Protein AF-A0A8S9ZM29-F1 (afdb_monomer)

InterPro domains:
  IPR039260 Chondroitin proteoglycan 3 [PTHR37973] (57-173)

pLDDT: mean 77.47, std 20.49, range [37.0, 97.75]

Organism: NCBI:txid189291

Structure (mmCIF, N/CA/C/O backbone):
data_AF-A0A8S9ZM29-F1
#
_entry.id   AF-A0A8S9ZM29-F1
#
loop_
_atom_site.group_PDB
_atom_site.id
_atom_site.type_symbol
_atom_site.label_atom_id
_atom_site.label_alt_id
_atom_site.label_comp_id
_atom_site.label_asym_id
_atom_site.label_entity_id
_atom_site.label_seq_id
_atom_site.pdbx_PDB_ins_code
_atom_site.Cartn_x
_atom_site.Cartn_y
_atom_site.Cartn_z
_atom_site.occupancy
_atom_site.B_iso_or_equiv
_atom_site.auth_seq_id
_atom_site.auth_comp_id
_atom_site.auth_asym_id
_atom_site.auth_atom_id
_atom_site.pdbx_PDB_model_num
ATOM 1 N N . MET A 1 1 ? 15.956 15.873 70.814 1.00 45.78 1 MET A N 1
ATOM 2 C CA . MET A 1 1 ? 14.993 15.837 69.691 1.00 45.78 1 MET A CA 1
ATOM 3 C C . MET A 1 1 ? 15.550 14.896 68.635 1.00 45.78 1 MET A C 1
ATOM 5 O O . MET A 1 1 ? 16.430 15.286 67.884 1.00 45.78 1 MET A O 1
ATOM 9 N N . PHE A 1 2 ? 15.135 13.630 68.665 1.00 44.19 2 PHE A N 1
ATOM 10 C CA . PHE A 1 2 ? 15.641 12.594 67.764 1.00 44.19 2 PHE A CA 1
ATOM 11 C C . PHE A 1 2 ? 14.673 12.444 66.590 1.00 44.19 2 PHE A C 1
ATOM 13 O O . PHE A 1 2 ? 13.594 11.877 66.749 1.00 44.19 2 PHE A O 1
ATOM 20 N N . TYR A 1 3 ? 15.041 12.966 65.419 1.00 50.25 3 TYR A N 1
ATOM 21 C CA . TYR A 1 3 ? 14.369 12.593 64.177 1.00 50.25 3 TYR A CA 1
ATOM 22 C C . TYR A 1 3 ? 14.741 11.144 63.863 1.00 50.25 3 TYR A C 1
ATOM 24 O O . TYR A 1 3 ? 15.906 10.813 63.656 1.00 50.25 3 TYR A O 1
ATOM 32 N N . SER A 1 4 ? 13.743 10.263 63.909 1.00 48.69 4 SER A N 1
ATOM 33 C CA . SER A 1 4 ? 13.917 8.833 63.678 1.00 48.69 4 SER A CA 1
ATOM 34 C C . SER A 1 4 ? 14.262 8.588 62.205 1.00 48.69 4 SER A C 1
ATOM 36 O O . SER A 1 4 ? 13.464 8.872 61.310 1.00 48.69 4 SER A O 1
ATOM 38 N N . SER A 1 5 ? 15.448 8.034 61.949 1.00 54.88 5 SER A N 1
ATOM 39 C CA . SER A 1 5 ? 16.045 7.805 60.621 1.00 54.88 5 SER A CA 1
ATOM 40 C C . SER A 1 5 ? 15.198 6.934 59.678 1.00 54.88 5 SER A C 1
ATOM 42 O O . SER A 1 5 ? 15.482 6.847 58.487 1.00 54.88 5 SER A O 1
ATOM 44 N N . LYS A 1 6 ? 14.138 6.297 60.193 1.00 56.34 6 LYS A N 1
ATOM 45 C CA . LYS A 1 6 ? 13.217 5.436 59.436 1.00 56.34 6 LYS A CA 1
ATOM 46 C C . LYS A 1 6 ? 12.154 6.198 58.630 1.00 56.34 6 LYS A C 1
ATOM 48 O O . LYS A 1 6 ? 11.527 5.596 57.767 1.00 56.34 6 LYS A O 1
ATOM 53 N N . LEU A 1 7 ? 11.967 7.499 58.872 1.00 54.59 7 LEU A N 1
ATOM 54 C CA . LEU A 1 7 ? 10.996 8.341 58.149 1.00 54.59 7 LEU A CA 1
AT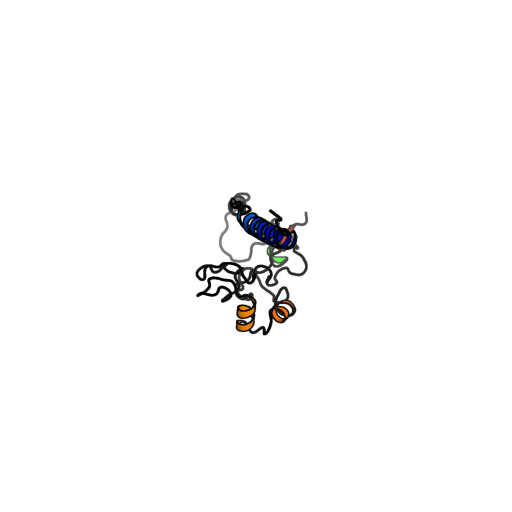OM 55 C C . LEU A 1 7 ? 11.608 9.152 56.997 1.00 54.59 7 LEU A C 1
ATOM 57 O O . LEU A 1 7 ? 10.880 9.631 56.135 1.00 54.59 7 LEU A O 1
ATOM 61 N N . ILE A 1 8 ? 12.936 9.268 56.938 1.00 59.97 8 ILE A N 1
ATOM 62 C CA . ILE A 1 8 ? 13.638 10.075 55.925 1.00 59.97 8 ILE A CA 1
ATOM 63 C C . ILE A 1 8 ? 13.697 9.341 54.576 1.00 59.97 8 ILE A C 1
ATOM 65 O O . ILE A 1 8 ? 13.521 9.948 53.524 1.00 59.97 8 ILE A O 1
ATOM 69 N N . ILE A 1 9 ? 13.882 8.019 54.609 1.00 62.69 9 ILE A N 1
ATOM 70 C CA . ILE A 1 9 ? 13.976 7.165 53.418 1.00 62.69 9 ILE A CA 1
ATOM 71 C C . ILE A 1 9 ? 12.679 7.179 52.581 1.00 62.69 9 ILE A C 1
ATOM 73 O O . ILE A 1 9 ? 12.774 7.426 51.379 1.00 62.69 9 ILE A O 1
ATOM 77 N N . PRO A 1 10 ? 11.466 6.987 53.148 1.00 64.69 10 PRO A N 1
ATOM 78 C CA . PRO A 1 10 ? 10.242 7.040 52.347 1.00 64.69 10 PRO A CA 1
ATOM 79 C C . PRO A 1 10 ? 9.947 8.447 51.809 1.00 64.69 10 PRO A C 1
ATOM 81 O O . PRO A 1 10 ? 9.428 8.561 50.703 1.00 64.69 10 PRO A O 1
ATOM 84 N N . LEU A 1 11 ? 10.324 9.508 5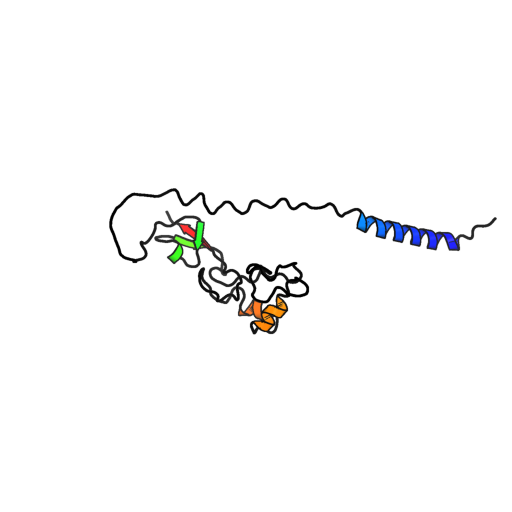2.536 1.00 65.06 11 LEU A N 1
ATOM 85 C CA . LEU A 1 11 ? 10.176 10.892 52.071 1.00 65.06 11 LEU A CA 1
ATOM 86 C C . LEU A 1 11 ? 11.084 11.195 50.873 1.00 65.06 11 LEU A C 1
ATOM 88 O O . LEU A 1 11 ? 10.626 11.815 49.919 1.00 65.06 11 LEU A O 1
ATOM 92 N N . PHE A 1 12 ? 12.327 10.704 50.879 1.00 69.19 12 PHE A N 1
ATOM 93 C CA . PHE A 1 12 ? 13.235 10.831 49.734 1.00 69.19 12 PHE A CA 1
ATOM 94 C C . PHE A 1 12 ? 12.752 10.054 48.506 1.00 69.19 12 PHE A C 1
ATOM 96 O O . PHE A 1 12 ? 12.884 10.535 47.386 1.00 69.19 12 PHE A O 1
ATOM 103 N N . ILE A 1 13 ? 12.167 8.868 48.696 1.00 72.25 13 ILE A N 1
ATOM 104 C CA . ILE A 1 13 ? 11.606 8.085 47.585 1.00 72.25 13 ILE A CA 1
ATOM 105 C C . ILE A 1 13 ? 10.375 8.794 47.003 1.00 72.25 13 ILE A C 1
ATOM 107 O O . ILE A 1 13 ? 10.240 8.884 45.783 1.00 72.25 13 ILE A O 1
ATOM 111 N N . PHE A 1 14 ? 9.507 9.354 47.854 1.00 70.31 14 PHE A N 1
ATOM 112 C CA . PHE A 1 14 ? 8.337 10.112 47.404 1.00 70.31 14 PHE A CA 1
ATOM 113 C C . PHE A 1 14 ? 8.729 11.373 46.629 1.00 70.31 14 PHE A C 1
ATOM 115 O O . PHE A 1 14 ? 8.148 11.647 45.579 1.00 70.31 14 PHE A O 1
ATOM 122 N N . THR A 1 15 ? 9.740 12.118 47.085 1.00 70.62 15 THR A N 1
ATOM 123 C CA . THR A 1 15 ? 10.224 13.295 46.351 1.00 70.62 15 THR A CA 1
ATOM 124 C C . THR A 1 15 ? 10.900 12.908 45.036 1.00 70.62 15 THR A C 1
ATOM 126 O O . THR A 1 15 ? 10.667 13.579 44.033 1.00 70.62 15 THR A O 1
ATOM 129 N N . LEU A 1 16 ? 11.640 11.793 44.978 1.00 68.44 16 LEU A N 1
ATOM 130 C CA . LEU A 1 16 ? 12.235 11.301 43.729 1.00 68.44 16 LEU A CA 1
ATOM 131 C C . LEU A 1 16 ? 11.167 10.909 42.690 1.00 68.44 16 LEU A C 1
ATOM 133 O O . LEU A 1 16 ? 11.303 11.240 41.514 1.00 68.44 16 LEU A O 1
ATOM 137 N N . LEU A 1 17 ? 10.076 10.260 43.117 1.00 65.88 17 LEU A N 1
ATOM 138 C CA . LEU A 1 17 ? 8.950 9.901 42.241 1.00 65.88 17 LEU A CA 1
ATOM 139 C C . LEU A 1 17 ? 8.190 11.137 41.723 1.00 65.88 17 LEU A C 1
ATOM 141 O O . LEU A 1 17 ? 7.767 11.170 40.563 1.00 65.88 17 LEU A O 1
ATOM 145 N N . ILE A 1 18 ? 8.052 12.182 42.544 1.00 67.56 18 ILE A N 1
ATOM 146 C CA . ILE A 1 18 ? 7.438 13.454 42.128 1.00 67.56 18 ILE A CA 1
ATOM 147 C C . ILE A 1 18 ? 8.342 14.203 41.131 1.00 67.56 18 ILE A C 1
ATOM 149 O O . ILE A 1 18 ? 7.851 14.780 40.163 1.00 67.56 18 ILE A O 1
ATOM 153 N N . ILE A 1 19 ? 9.666 14.169 41.307 1.00 63.88 19 ILE A N 1
ATOM 154 C CA . ILE A 1 19 ? 10.605 14.789 40.357 1.00 63.88 19 ILE A CA 1
ATOM 155 C C . ILE A 1 19 ? 10.594 14.041 39.011 1.00 63.88 19 ILE A C 1
ATOM 157 O O . ILE A 1 19 ? 10.556 14.683 37.962 1.00 63.88 19 ILE A O 1
ATOM 161 N N . LEU A 1 20 ? 10.542 12.702 39.018 1.00 59.81 20 LEU A N 1
ATOM 162 C CA . LEU A 1 20 ? 10.456 11.895 37.791 1.00 59.81 20 LEU A CA 1
ATOM 163 C C . LEU A 1 20 ? 9.146 12.115 37.018 1.00 59.81 20 LEU A C 1
ATOM 165 O O . LEU A 1 20 ? 9.165 12.162 35.790 1.00 59.81 20 LEU A O 1
ATOM 169 N N . SER A 1 21 ? 8.018 12.295 37.710 1.00 59.97 21 SER A N 1
ATOM 170 C CA . SER A 1 21 ? 6.734 12.595 37.053 1.00 59.97 21 SER A CA 1
ATOM 171 C C . SER A 1 21 ? 6.677 14.011 36.467 1.00 59.97 21 SER A C 1
ATOM 173 O O . SER A 1 21 ? 6.090 14.199 35.405 1.00 59.97 21 SER A O 1
ATOM 175 N N . ASN A 1 22 ? 7.344 14.995 37.083 1.00 56.12 22 ASN A N 1
ATOM 176 C CA . ASN A 1 22 ? 7.445 16.347 36.521 1.00 56.12 22 ASN A CA 1
ATOM 177 C C . ASN A 1 22 ? 8.417 16.440 35.329 1.00 56.12 22 ASN A C 1
ATOM 179 O O . ASN A 1 22 ? 8.205 17.264 34.440 1.00 56.12 22 ASN A O 1
ATOM 183 N N . PHE A 1 23 ? 9.433 15.572 35.251 1.00 54.09 23 PHE A N 1
ATOM 184 C CA . PHE A 1 23 ? 10.350 15.526 34.102 1.00 54.09 23 PHE A CA 1
ATOM 185 C C . PHE A 1 23 ? 9.684 15.020 32.812 1.00 54.09 23 PHE A C 1
ATOM 187 O O . PHE A 1 23 ? 10.121 15.376 31.720 1.00 54.09 23 PHE A O 1
ATOM 194 N N . ALA A 1 24 ? 8.599 14.243 32.914 1.00 48.44 24 ALA A N 1
ATOM 195 C CA . ALA A 1 24 ? 7.849 13.777 31.746 1.00 48.44 24 ALA A CA 1
ATOM 196 C C . ALA A 1 24 ? 7.039 14.893 31.055 1.00 48.44 24 ALA A C 1
ATOM 198 O O . ALA A 1 24 ? 6.727 14.770 29.874 1.00 48.44 24 ALA A O 1
ATOM 199 N N . ASN A 1 25 ? 6.733 15.992 31.757 1.00 53.28 25 ASN A N 1
ATOM 200 C CA . ASN A 1 25 ? 5.869 17.059 31.238 1.00 53.28 25 ASN A CA 1
ATOM 201 C C . ASN A 1 25 ? 6.634 18.268 30.670 1.00 53.28 25 ASN A C 1
ATOM 203 O O . ASN A 1 25 ? 6.025 19.116 30.027 1.00 53.28 25 ASN A O 1
ATOM 207 N N . ALA A 1 26 ? 7.953 18.360 30.877 1.00 49.22 26 ALA A N 1
ATOM 208 C CA . ALA A 1 26 ? 8.766 19.485 30.396 1.00 49.22 26 ALA A CA 1
ATOM 209 C C . ALA A 1 26 ? 9.412 19.250 29.013 1.00 49.22 26 ALA A C 1
ATOM 211 O O . ALA A 1 26 ? 10.093 20.132 28.498 1.00 49.22 26 ALA A O 1
ATOM 212 N N . ALA A 1 27 ? 9.193 18.085 28.396 1.00 48.78 27 ALA A N 1
ATOM 213 C CA . ALA A 1 27 ? 9.720 17.736 27.076 1.00 48.78 27 ALA A CA 1
ATOM 214 C C . ALA A 1 27 ? 8.593 17.542 26.048 1.00 48.78 27 ALA A C 1
ATOM 216 O O . ALA A 1 27 ? 8.543 16.543 25.338 1.00 48.78 27 ALA A O 1
ATOM 217 N N . VAL A 1 28 ? 7.670 18.499 25.965 1.00 49.59 28 VAL A N 1
ATOM 218 C CA . VAL A 1 28 ? 6.826 18.669 24.776 1.00 49.59 28 VAL A CA 1
ATOM 219 C C . VAL A 1 28 ? 7.275 19.963 24.115 1.00 49.59 28 VAL A C 1
ATOM 221 O O . VAL A 1 28 ? 6.640 21.005 24.228 1.00 49.59 28 VAL A O 1
ATOM 224 N N . THR A 1 29 ? 8.440 19.919 23.470 1.00 48.84 29 THR A N 1
ATOM 225 C CA . THR A 1 29 ? 8.723 20.879 22.407 1.00 48.84 29 THR A CA 1
ATOM 226 C C . THR A 1 29 ? 7.726 20.598 21.298 1.00 48.84 29 THR A C 1
ATOM 228 O O . THR A 1 29 ? 7.678 19.477 20.785 1.00 48.84 29 THR A O 1
ATOM 231 N N . GLU A 1 30 ? 6.921 21.597 20.950 1.00 52.09 30 GLU A N 1
ATOM 232 C CA . GLU A 1 30 ? 6.158 21.598 19.711 1.00 52.09 30 GLU A CA 1
ATOM 233 C C . GLU A 1 30 ? 7.143 21.380 18.562 1.00 52.09 30 GLU A C 1
ATOM 235 O O . GLU A 1 30 ? 7.880 22.279 18.159 1.00 52.09 30 GLU A O 1
ATOM 240 N N . ILE A 1 31 ? 7.196 20.154 18.046 1.00 45.09 31 ILE A N 1
ATOM 241 C CA . ILE A 1 31 ? 7.735 19.919 16.717 1.00 45.09 31 ILE A CA 1
ATOM 242 C C . ILE A 1 31 ? 6.655 20.462 15.789 1.00 45.09 31 ILE A C 1
ATOM 244 O O . ILE A 1 31 ? 5.736 19.746 15.390 1.00 45.09 31 ILE A O 1
ATOM 248 N N . ILE A 1 32 ? 6.735 21.758 15.493 1.00 43.03 32 ILE A N 1
ATOM 249 C CA . ILE A 1 32 ? 6.136 22.299 14.283 1.00 43.03 32 ILE A CA 1
ATOM 250 C C . ILE A 1 32 ? 6.864 21.564 13.159 1.00 43.03 32 ILE A C 1
ATOM 252 O O . ILE A 1 32 ? 8.005 21.873 12.824 1.00 43.03 32 ILE A O 1
ATOM 256 N N . VAL A 1 33 ? 6.235 20.504 12.649 1.00 37.66 33 VAL A N 1
ATOM 257 C CA . VAL A 1 33 ? 6.610 19.916 11.370 1.00 37.66 33 VAL A CA 1
ATOM 258 C C . VAL A 1 33 ? 6.274 20.994 10.358 1.00 37.66 33 VAL A C 1
ATOM 260 O O . VAL A 1 33 ? 5.133 21.123 9.921 1.00 37.66 33 VAL A O 1
ATOM 263 N N . GLU A 1 34 ? 7.263 21.830 10.059 1.00 41.12 34 GLU A N 1
ATOM 264 C CA . GLU A 1 34 ? 7.261 22.626 8.849 1.00 41.12 34 GLU A CA 1
ATOM 265 C C . GLU A 1 34 ? 6.956 21.646 7.718 1.00 41.12 34 GLU A C 1
ATOM 267 O O . GLU A 1 34 ? 7.647 20.635 7.549 1.00 41.12 34 GLU A O 1
ATOM 272 N N . ASN A 1 35 ? 5.819 21.865 7.056 1.00 47.19 35 ASN A N 1
ATOM 273 C CA . ASN A 1 35 ? 5.374 21.043 5.949 1.00 47.19 35 ASN A CA 1
ATOM 274 C C . ASN A 1 35 ? 6.554 20.868 4.995 1.00 47.19 35 ASN A C 1
ATOM 276 O O . ASN A 1 35 ? 7.016 21.823 4.376 1.00 47.19 35 ASN A O 1
ATOM 280 N N . SER A 1 36 ? 7.046 19.634 4.905 1.00 40.16 36 SER A N 1
ATOM 281 C CA . SER A 1 36 ? 8.006 19.247 3.885 1.00 40.16 36 SER A CA 1
ATOM 282 C C . SER A 1 36 ? 7.416 19.648 2.529 1.00 40.16 36 SER A C 1
ATOM 284 O O . SER A 1 36 ? 6.281 19.251 2.242 1.00 40.16 36 SER A O 1
ATOM 286 N N . PRO A 1 37 ? 8.129 20.430 1.702 1.00 42.81 37 PRO A N 1
ATOM 287 C CA . PRO A 1 37 ? 7.642 20.815 0.391 1.00 42.81 37 PRO A CA 1
ATOM 288 C C . PRO A 1 37 ? 7.773 19.595 -0.524 1.00 42.81 37 PRO A C 1
ATOM 290 O O . PRO A 1 37 ? 8.755 19.429 -1.242 1.00 42.81 37 PRO A O 1
ATOM 293 N N . TYR A 1 38 ? 6.795 18.694 -0.456 1.00 41.81 38 TYR A N 1
ATOM 294 C CA . TYR A 1 38 ? 6.630 17.600 -1.410 1.00 41.81 38 TYR A CA 1
ATOM 295 C C . TYR A 1 38 ? 5.427 17.846 -2.334 1.00 41.81 38 TYR A C 1
ATOM 297 O O . TYR A 1 38 ? 4.803 16.907 -2.799 1.00 41.81 38 TYR A O 1
ATOM 305 N N . GLU A 1 39 ? 5.103 19.099 -2.654 1.00 45.47 39 GLU A N 1
ATOM 306 C CA . GLU A 1 39 ? 4.039 19.412 -3.623 1.00 45.47 39 GLU A CA 1
ATOM 307 C C . GLU A 1 39 ? 4.467 20.401 -4.714 1.00 45.47 39 GLU A C 1
ATOM 309 O O . GLU A 1 39 ? 3.732 21.325 -5.028 1.00 45.47 39 GLU A O 1
ATOM 314 N N . THR A 1 40 ? 5.631 20.207 -5.345 1.00 42.88 40 THR A N 1
ATOM 315 C CA . THR A 1 40 ? 5.964 20.991 -6.560 1.00 42.88 40 THR A CA 1
ATOM 316 C C . THR A 1 40 ? 6.611 20.232 -7.723 1.00 42.88 40 THR A C 1
ATOM 318 O O . THR A 1 40 ? 6.814 20.818 -8.776 1.00 42.88 40 THR A O 1
ATOM 321 N N . TRP A 1 41 ? 6.847 18.917 -7.655 1.00 42.31 41 TRP A N 1
ATOM 322 C CA . TRP A 1 41 ? 7.472 18.186 -8.782 1.00 42.31 41 TRP A CA 1
ATOM 323 C C . TRP A 1 41 ? 6.481 17.594 -9.797 1.00 42.31 41 TRP A C 1
ATOM 325 O O . TRP A 1 41 ? 6.726 16.508 -10.322 1.00 42.31 41 TRP A O 1
ATOM 335 N N . LEU A 1 42 ? 5.336 18.235 -10.043 1.00 50.19 42 LEU A N 1
ATOM 336 C CA . LEU A 1 42 ? 4.341 17.707 -10.990 1.00 50.19 42 LEU A CA 1
ATOM 337 C C . LEU A 1 42 ? 3.814 18.700 -12.030 1.00 50.19 42 LEU A C 1
ATOM 339 O O . LEU A 1 42 ? 3.079 18.257 -12.908 1.00 50.19 42 LEU A O 1
ATOM 343 N N . GLU A 1 43 ? 4.217 19.973 -12.007 1.00 49.12 43 GLU A N 1
ATOM 344 C CA . GLU A 1 43 ? 3.725 20.953 -12.993 1.00 49.12 43 GLU A CA 1
ATOM 345 C C . GLU A 1 43 ? 4.824 21.597 -13.863 1.00 49.12 43 GLU A C 1
ATOM 347 O O . GLU A 1 43 ? 4.515 22.035 -14.966 1.00 49.12 43 GLU A O 1
ATOM 352 N N . ASP A 1 44 ? 6.109 21.509 -13.490 1.00 44.81 44 ASP A N 1
ATOM 353 C CA . ASP A 1 44 ? 7.195 22.212 -14.209 1.00 44.81 44 ASP A CA 1
ATOM 354 C C . ASP A 1 44 ? 7.985 21.376 -15.246 1.00 44.81 44 ASP A C 1
ATOM 356 O O . ASP A 1 44 ? 8.943 21.872 -15.831 1.00 44.81 44 ASP A O 1
ATOM 360 N N . GLU A 1 45 ? 7.602 20.128 -15.548 1.00 48.97 45 GLU A N 1
ATOM 361 C CA . GLU A 1 45 ? 8.275 19.317 -16.596 1.00 48.97 45 GLU A CA 1
ATOM 362 C C . GLU A 1 45 ? 7.380 18.943 -17.795 1.00 48.97 45 GLU A C 1
ATOM 364 O O . GLU A 1 45 ? 7.736 18.076 -18.596 1.00 48.97 45 GLU A O 1
ATOM 369 N N . VAL A 1 46 ? 6.230 19.607 -17.978 1.00 49.03 46 VAL A N 1
ATOM 370 C CA . VAL A 1 46 ? 5.388 19.416 -19.184 1.00 49.03 46 VAL A CA 1
ATOM 371 C C . VAL A 1 46 ? 5.711 20.424 -20.304 1.00 49.03 46 VAL A C 1
ATOM 373 O O . VAL A 1 46 ? 5.285 20.234 -21.442 1.00 49.03 46 VAL A O 1
ATOM 376 N N . GLU A 1 47 ? 6.559 21.426 -20.063 1.00 47.03 47 GLU A N 1
ATOM 377 C CA . GLU A 1 47 ? 7.052 22.333 -21.112 1.00 47.03 47 GLU A CA 1
ATOM 378 C C . GLU A 1 47 ? 8.471 21.977 -21.584 1.00 47.03 47 GLU A C 1
ATOM 380 O O . GLU A 1 47 ? 9.418 22.718 -21.338 1.00 47.03 47 GLU A O 1
ATOM 385 N N . PHE A 1 48 ? 8.663 20.855 -22.295 1.00 48.78 48 PHE A N 1
ATOM 386 C CA . PHE A 1 48 ? 9.934 20.700 -23.029 1.00 48.78 48 PHE A CA 1
ATOM 387 C C . PHE A 1 48 ? 9.919 20.004 -24.396 1.00 48.78 48 PHE A C 1
ATOM 389 O O . PHE A 1 48 ? 10.957 19.994 -25.039 1.00 48.78 48 PHE A O 1
ATOM 396 N N . PHE A 1 49 ? 8.803 19.509 -24.944 1.00 46.75 49 PHE A N 1
ATOM 397 C CA . PHE A 1 49 ? 8.790 19.136 -26.374 1.00 46.75 49 PHE A CA 1
ATOM 398 C C . PHE A 1 49 ? 7.411 19.350 -27.012 1.00 46.75 49 PHE A C 1
ATOM 400 O O . PHE A 1 49 ? 6.651 18.404 -27.211 1.00 46.75 49 PHE A O 1
ATOM 407 N N . ARG A 1 50 ? 7.090 20.603 -27.355 1.00 46.66 50 ARG A N 1
ATOM 408 C CA . ARG A 1 50 ? 6.203 20.889 -28.492 1.00 46.66 50 ARG A CA 1
ATOM 409 C C . ARG A 1 50 ? 7.083 20.985 -29.735 1.00 46.66 50 ARG A C 1
ATOM 411 O O . ARG A 1 50 ? 7.538 22.070 -30.074 1.00 46.66 50 ARG A O 1
ATOM 418 N N . ASP A 1 51 ? 7.339 19.849 -30.373 1.00 50.97 51 ASP A N 1
ATOM 419 C CA . ASP A 1 51 ? 7.662 19.865 -31.797 1.00 50.97 51 ASP A CA 1
ATOM 420 C C . ASP A 1 51 ? 6.318 19.963 -32.529 1.00 50.97 51 ASP A C 1
ATOM 422 O O . ASP A 1 51 ? 5.468 19.073 -32.426 1.00 50.97 51 ASP A O 1
ATOM 426 N N . ASP A 1 52 ? 6.086 21.109 -33.168 1.00 56.38 52 ASP A N 1
ATOM 427 C CA . ASP A 1 52 ? 4.940 21.340 -34.036 1.00 56.38 52 ASP A CA 1
ATOM 428 C C . ASP A 1 52 ? 5.030 20.398 -35.243 1.00 56.38 52 ASP A C 1
ATOM 430 O O . ASP A 1 52 ? 5.830 20.622 -36.144 1.00 56.38 52 ASP A O 1
ATOM 434 N N . ASP A 1 53 ? 4.172 19.380 -35.291 1.00 50.34 53 ASP A N 1
ATOM 435 C CA . ASP A 1 53 ? 3.772 18.764 -36.553 1.00 50.34 53 ASP A CA 1
ATOM 436 C C . ASP A 1 53 ? 2.264 18.491 -36.552 1.00 50.34 53 ASP A C 1
ATOM 438 O O . ASP A 1 53 ? 1.707 17.668 -35.823 1.00 50.34 53 ASP A O 1
ATOM 442 N N . ASN A 1 54 ? 1.598 19.271 -37.393 1.00 61.12 54 ASN A N 1
ATOM 443 C CA . ASN A 1 54 ? 0.191 19.224 -37.737 1.00 61.12 54 ASN A CA 1
ATOM 444 C C . ASN A 1 54 ? -0.137 17.940 -38.521 1.00 61.12 54 ASN A C 1
ATOM 446 O O . ASN A 1 54 ? 0.238 17.840 -39.686 1.00 61.12 54 ASN A O 1
ATOM 450 N N . SER A 1 55 ? -0.890 16.998 -37.941 1.00 47.12 55 SER A N 1
ATOM 451 C CA . SER A 1 55 ? -1.806 16.135 -38.707 1.00 47.12 55 SER A CA 1
ATOM 452 C C . SER A 1 55 ? -2.769 15.366 -37.800 1.00 47.12 55 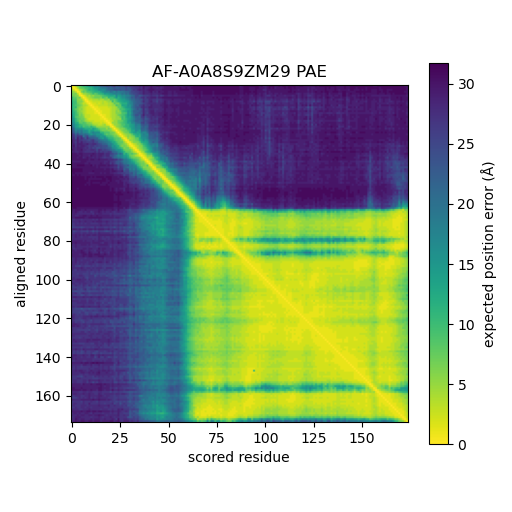SER A C 1
ATOM 454 O O . SER A 1 55 ? -2.402 14.870 -36.738 1.00 47.12 55 SER A O 1
ATOM 456 N N . GLY A 1 56 ? -4.030 15.308 -38.222 1.00 42.31 56 GLY A N 1
ATOM 457 C CA . GLY A 1 56 ? -5.180 14.928 -37.413 1.00 42.31 56 GLY A CA 1
ATOM 458 C C . GLY A 1 56 ? -5.377 13.435 -37.132 1.00 42.31 56 GLY A C 1
ATOM 459 O O . GLY A 1 56 ? -4.867 12.557 -37.819 1.00 42.31 56 GLY A O 1
ATOM 460 N N . ASN A 1 57 ? -6.215 13.207 -36.116 1.00 54.38 57 ASN A N 1
ATOM 461 C CA . ASN A 1 57 ? -7.071 12.046 -35.858 1.00 54.38 57 ASN A CA 1
ATOM 462 C C . ASN A 1 57 ? -6.539 10.658 -36.250 1.00 54.38 57 ASN A C 1
ATOM 464 O O . ASN A 1 57 ? -6.823 10.153 -37.331 1.00 54.38 57 ASN A O 1
ATOM 468 N N . ASN A 1 58 ? -5.950 9.969 -35.269 1.00 37.00 58 ASN A N 1
ATOM 469 C CA . ASN A 1 58 ? -6.418 8.644 -34.854 1.00 37.00 58 ASN A CA 1
ATOM 470 C C . ASN A 1 58 ? -5.819 8.273 -33.493 1.00 37.00 58 ASN A C 1
ATOM 472 O O . ASN A 1 58 ? -4.619 8.409 -33.264 1.00 37.00 58 ASN A O 1
ATOM 476 N N . SER A 1 59 ? -6.670 7.784 -32.587 1.00 48.22 59 SER A N 1
ATOM 477 C CA . SER A 1 59 ? -6.276 7.209 -31.297 1.00 48.22 59 SER A CA 1
ATOM 478 C C . SER A 1 59 ? -5.576 5.864 -31.521 1.00 48.22 59 SER A C 1
ATOM 480 O O . SER A 1 59 ? -6.119 4.786 -31.303 1.00 48.22 59 SER A O 1
ATOM 482 N N . THR A 1 60 ? -4.351 5.931 -32.017 1.00 38.16 60 THR A N 1
ATOM 483 C CA . THR A 1 60 ? -3.360 4.863 -31.979 1.00 38.16 60 THR A CA 1
ATOM 484 C C . THR A 1 60 ? -2.231 5.419 -31.148 1.00 38.16 60 THR A C 1
ATOM 486 O O . THR A 1 60 ? -1.577 6.355 -31.592 1.00 38.16 60 THR A O 1
ATOM 489 N N . LYS A 1 61 ? -2.079 4.886 -29.928 1.00 48.56 61 LYS A N 1
ATOM 490 C CA . LYS A 1 61 ? -1.042 5.196 -28.932 1.00 48.56 61 LYS A CA 1
ATOM 491 C C . LYS A 1 61 ? 0.278 5.511 -29.648 1.00 48.56 61 LYS A C 1
ATOM 493 O O . LYS A 1 61 ? 1.018 4.591 -29.992 1.00 48.56 61 LYS A O 1
ATOM 498 N N . ALA A 1 62 ? 0.513 6.793 -29.941 1.00 47.56 62 ALA A N 1
ATOM 499 C CA . ALA A 1 62 ? 1.722 7.250 -30.604 1.00 47.56 62 ALA A CA 1
ATOM 500 C C . ALA A 1 62 ? 2.861 6.772 -29.716 1.00 47.56 62 ALA A C 1
ATOM 502 O O . ALA A 1 62 ? 2.850 7.047 -28.514 1.00 47.56 62 ALA A O 1
ATOM 503 N N . VAL A 1 63 ? 3.748 5.935 -30.255 1.00 58.69 63 VAL A N 1
ATOM 504 C CA . VAL A 1 63 ? 4.759 5.285 -29.427 1.00 58.69 63 VAL A CA 1
ATOM 505 C C . VAL A 1 63 ? 5.782 6.349 -29.056 1.00 58.69 63 VAL A C 1
ATOM 507 O O . VAL A 1 63 ? 6.713 6.638 -29.802 1.00 58.69 63 VAL A O 1
ATOM 510 N N . SER A 1 64 ? 5.518 6.995 -27.926 1.00 68.12 64 SER A N 1
ATOM 511 C CA . SER A 1 64 ? 6.236 8.158 -27.452 1.00 68.12 64 SER A CA 1
ATOM 512 C C . SER A 1 64 ? 7.673 7.784 -27.110 1.00 68.12 64 SER A C 1
ATOM 514 O O . SER A 1 64 ? 7.987 6.672 -26.667 1.00 68.12 64 SER A O 1
ATOM 516 N N . LYS A 1 65 ? 8.566 8.738 -27.366 1.00 83.56 65 LYS A N 1
ATOM 517 C CA . LYS A 1 65 ? 9.949 8.755 -26.888 1.00 83.56 65 LYS A CA 1
ATOM 518 C C . LYS A 1 65 ? 9.976 8.342 -25.411 1.00 83.56 65 LYS A C 1
ATOM 520 O O . LYS A 1 65 ? 9.151 8.808 -24.629 1.00 83.56 65 LYS A O 1
ATOM 525 N N . CYS A 1 66 ? 10.904 7.462 -25.033 1.00 88.81 66 CYS A N 1
ATOM 526 C CA . CYS A 1 66 ? 11.033 7.061 -23.636 1.00 88.81 66 CYS A CA 1
ATOM 527 C C . CYS A 1 66 ? 11.362 8.280 -22.764 1.00 88.81 66 CYS A C 1
ATOM 529 O O . CYS A 1 66 ? 12.339 8.986 -23.024 1.00 88.81 66 CYS A O 1
ATOM 531 N N . LEU A 1 67 ? 10.551 8.502 -21.729 1.00 89.62 67 LEU A N 1
ATOM 532 C CA . LEU A 1 67 ? 10.748 9.561 -20.744 1.00 89.62 67 LEU A CA 1
ATOM 533 C C . LEU A 1 67 ? 11.476 8.985 -19.530 1.00 89.62 67 LEU A C 1
ATOM 535 O O . LEU A 1 67 ? 10.973 8.087 -18.852 1.00 89.62 67 LEU A O 1
ATOM 539 N N . ILE A 1 68 ? 12.689 9.475 -19.273 1.00 89.88 68 ILE A N 1
ATOM 540 C CA . ILE A 1 68 ? 13.499 9.016 -18.141 1.00 89.88 68 ILE A CA 1
ATOM 541 C C . ILE A 1 68 ? 12.754 9.344 -16.843 1.00 89.88 68 ILE A C 1
ATOM 543 O O . ILE A 1 68 ? 12.218 10.431 -16.684 1.00 89.88 68 ILE A O 1
ATOM 547 N N . HIS A 1 69 ? 12.719 8.385 -15.919 1.00 90.12 69 HIS A N 1
ATOM 548 C CA . HIS A 1 69 ? 12.086 8.486 -14.601 1.00 90.12 69 HIS A CA 1
ATOM 549 C C . HIS A 1 69 ? 10.561 8.676 -14.569 1.00 90.12 69 HIS A C 1
ATOM 551 O O . HIS A 1 69 ? 10.002 8.724 -13.475 1.00 90.12 69 HIS A O 1
ATOM 557 N N . ALA A 1 70 ? 9.868 8.670 -15.711 1.00 91.44 70 ALA A N 1
ATOM 558 C CA . ALA A 1 70 ? 8.406 8.670 -15.729 1.00 91.44 70 ALA A CA 1
ATOM 559 C C . ALA A 1 70 ? 7.830 7.475 -14.946 1.00 91.44 70 ALA A C 1
ATOM 561 O O . ALA A 1 70 ? 8.387 6.373 -14.986 1.00 91.44 70 ALA A O 1
ATOM 562 N N . LYS A 1 71 ? 6.713 7.680 -14.233 1.00 92.44 71 LYS A N 1
ATOM 563 C CA . LYS A 1 71 ? 6.025 6.598 -13.510 1.00 92.44 71 LYS A CA 1
ATOM 564 C C . LYS A 1 71 ? 5.551 5.528 -14.485 1.00 92.44 71 LYS A C 1
ATOM 566 O O . LYS A 1 71 ? 4.995 5.833 -15.535 1.00 92.44 71 LYS A O 1
ATOM 571 N N . CYS A 1 72 ? 5.701 4.273 -14.091 1.00 93.19 72 CYS A N 1
ATOM 572 C CA . CYS A 1 72 ? 5.291 3.139 -14.905 1.00 93.19 72 CYS A CA 1
ATOM 573 C C . CYS A 1 72 ? 4.749 1.992 -14.055 1.00 93.19 72 CYS A C 1
ATOM 575 O O . CYS A 1 72 ? 5.086 1.835 -12.878 1.00 93.19 72 CYS A O 1
ATOM 577 N N . TYR A 1 73 ? 3.920 1.164 -14.679 1.00 92.62 73 TYR A N 1
ATOM 578 C CA . TYR A 1 73 ? 3.383 -0.079 -14.123 1.00 92.62 73 TYR A CA 1
ATOM 579 C C . TYR A 1 73 ? 3.750 -1.280 -15.009 1.00 92.62 73 TYR A C 1
ATOM 581 O O . TYR A 1 73 ? 3.685 -2.430 -14.585 1.00 92.62 73 TYR A O 1
ATOM 589 N N . SER A 1 74 ? 4.197 -1.016 -16.232 1.00 91.38 74 SER A N 1
ATOM 590 C CA . SER A 1 74 ? 4.696 -1.983 -17.194 1.00 91.38 74 SER A CA 1
ATOM 591 C C . SER A 1 74 ? 5.784 -1.353 -18.062 1.00 91.38 74 SER A C 1
ATOM 593 O O . SER A 1 74 ? 5.859 -0.132 -18.191 1.00 91.38 74 SER A O 1
ATOM 595 N N . ASP A 1 75 ? 6.597 -2.178 -18.723 1.00 90.69 75 ASP A N 1
ATOM 596 C CA . ASP A 1 75 ? 7.586 -1.693 -19.698 1.00 90.69 75 ASP A CA 1
ATOM 597 C C . ASP A 1 75 ? 6.935 -0.889 -20.836 1.00 90.69 75 ASP A C 1
ATOM 599 O O . ASP A 1 75 ? 7.539 0.038 -21.369 1.00 90.69 75 ASP A O 1
ATOM 603 N N . SER A 1 76 ? 5.674 -1.193 -21.163 1.00 89.62 76 SER A N 1
ATOM 604 C CA . SER A 1 76 ? 4.922 -0.504 -22.216 1.00 89.62 76 SER A CA 1
ATOM 605 C C . SER A 1 76 ? 4.551 0.943 -21.879 1.00 89.62 76 SER A C 1
ATOM 607 O O . SER A 1 76 ? 4.205 1.707 -22.781 1.00 89.62 76 SER A O 1
ATOM 609 N N . ASP A 1 77 ? 4.636 1.326 -20.602 1.00 89.94 77 ASP A N 1
ATOM 610 C CA . ASP A 1 77 ? 4.423 2.707 -20.161 1.00 89.94 77 ASP A CA 1
ATOM 611 C C . ASP A 1 77 ? 5.662 3.579 -20.426 1.00 89.94 77 ASP A C 1
ATOM 613 O O . ASP A 1 77 ? 5.569 4.800 -20.419 1.00 89.94 77 ASP A O 1
ATOM 617 N N . CYS A 1 78 ? 6.814 2.961 -20.712 1.00 91.19 78 CYS A N 1
ATOM 618 C CA . CYS A 1 78 ? 8.087 3.644 -20.930 1.00 91.19 78 CYS A CA 1
ATOM 619 C C . CYS A 1 78 ? 8.424 3.893 -22.407 1.00 91.19 78 CYS A C 1
ATOM 621 O O . CYS A 1 78 ? 9.560 4.250 -22.714 1.00 91.19 78 CYS A O 1
ATOM 623 N N . GLY A 1 79 ? 7.475 3.703 -23.326 1.00 88.12 79 GLY A N 1
ATOM 624 C CA . GLY A 1 79 ? 7.687 3.950 -24.754 1.00 88.12 79 GLY A CA 1
ATOM 625 C C . GLY A 1 79 ? 8.717 3.017 -25.410 1.00 88.12 79 GLY A C 1
ATOM 626 O O . GLY A 1 79 ? 9.044 1.942 -24.899 1.00 88.12 79 GLY A O 1
ATOM 627 N N . LEU A 1 80 ? 9.238 3.414 -26.578 1.00 81.94 80 LEU A N 1
ATOM 628 C CA . LEU A 1 80 ? 10.260 2.629 -27.287 1.00 81.94 80 LEU A CA 1
ATOM 629 C C . LEU A 1 80 ? 11.584 2.619 -26.510 1.00 81.94 80 LEU A C 1
ATOM 631 O O . LEU A 1 80 ? 12.074 3.664 -26.091 1.00 81.94 80 LEU A O 1
ATOM 635 N N . LYS A 1 81 ? 12.199 1.434 -26.381 1.00 84.44 81 LYS A N 1
ATOM 636 C CA . LYS A 1 81 ? 13.493 1.207 -25.697 1.00 84.44 81 LYS A CA 1
ATOM 637 C C . LYS A 1 81 ? 13.515 1.559 -24.194 1.00 84.44 81 LYS A C 1
ATOM 639 O O . LYS A 1 81 ? 14.596 1.622 -23.602 1.00 84.44 81 LYS A O 1
ATOM 644 N N . GLY A 1 82 ? 12.353 1.735 -23.564 1.00 90.44 82 GLY A N 1
ATOM 645 C CA . GLY A 1 82 ? 12.218 1.908 -22.118 1.00 90.44 82 GLY A CA 1
ATOM 646 C C . GLY A 1 82 ? 11.987 0.594 -21.368 1.00 90.44 82 GLY A C 1
ATOM 647 O O . GLY A 1 82 ? 11.480 -0.378 -21.926 1.00 90.44 82 GLY A O 1
ATOM 648 N N . ARG A 1 83 ? 12.364 0.554 -20.087 1.00 92.44 83 ARG A N 1
ATOM 649 C CA . ARG A 1 83 ? 11.953 -0.491 -19.135 1.00 92.44 83 ARG A CA 1
ATOM 650 C C . ARG A 1 83 ? 11.454 0.126 -17.845 1.00 92.44 83 ARG A C 1
ATOM 652 O O . ARG A 1 83 ? 12.033 1.102 -17.369 1.00 92.44 83 ARG A O 1
ATOM 659 N N . CYS A 1 84 ? 10.442 -0.484 -17.252 1.00 93.19 84 CYS A N 1
ATOM 660 C CA . CYS A 1 84 ? 9.921 -0.078 -15.967 1.00 93.19 84 CYS A CA 1
ATOM 661 C C . CYS A 1 84 ? 10.721 -0.731 -14.838 1.00 93.19 84 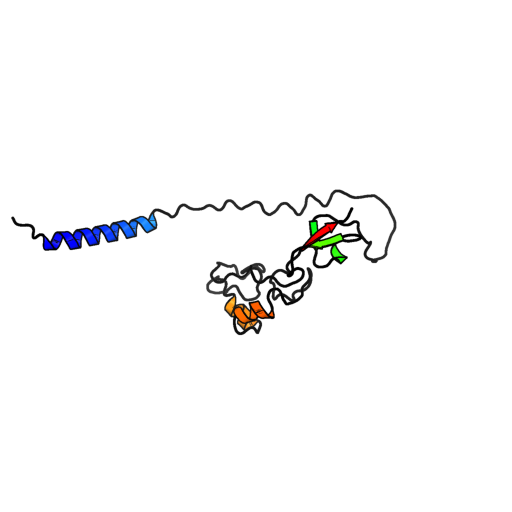CYS A C 1
ATOM 663 O O . CYS A 1 84 ? 10.730 -1.953 -14.688 1.00 93.19 84 CYS A O 1
ATOM 665 N N . VAL A 1 85 ? 11.404 0.076 -14.024 1.00 93.06 85 VAL A N 1
ATOM 666 C CA . VAL A 1 85 ? 12.207 -0.422 -12.899 1.00 93.06 85 VAL A CA 1
ATOM 667 C C . VAL A 1 85 ? 11.650 0.077 -11.569 1.00 93.06 85 VAL A C 1
ATOM 669 O O . VAL A 1 85 ? 11.395 1.261 -11.389 1.00 93.06 85 VAL A O 1
ATOM 672 N N . GLY A 1 86 ? 11.471 -0.822 -10.605 1.00 85.12 86 GLY A N 1
ATOM 673 C CA . GLY A 1 86 ? 10.953 -0.466 -9.273 1.00 85.12 86 GLY A CA 1
ATOM 674 C C . GLY A 1 86 ? 10.927 -1.630 -8.278 1.00 85.12 86 GLY A C 1
ATOM 675 O O . GLY A 1 86 ? 10.188 -1.607 -7.294 1.00 85.12 86 GLY A O 1
ATOM 676 N N . GLY A 1 87 ? 11.718 -2.676 -8.545 1.00 82.38 87 GLY A N 1
ATOM 677 C CA . GLY A 1 87 ? 11.748 -3.916 -7.769 1.00 82.38 87 GLY A CA 1
ATOM 678 C C . GLY A 1 87 ? 10.655 -4.922 -8.153 1.00 82.38 87 GLY A C 1
ATOM 679 O O . GLY A 1 87 ? 9.921 -4.750 -9.119 1.00 82.38 87 GLY A O 1
ATOM 680 N N . THR A 1 88 ? 10.538 -5.996 -7.370 1.00 80.81 88 THR A N 1
ATOM 681 C CA . THR A 1 88 ? 9.653 -7.151 -7.644 1.00 80.81 88 THR A CA 1
ATOM 682 C C . THR A 1 88 ? 8.167 -6.894 -7.377 1.00 80.81 88 THR A C 1
ATOM 684 O O . THR A 1 88 ? 7.337 -7.782 -7.560 1.00 80.81 88 THR A O 1
ATOM 687 N N . LYS A 1 89 ? 7.822 -5.692 -6.908 1.00 87.44 89 LYS A N 1
ATOM 688 C CA . LYS A 1 89 ? 6.471 -5.319 -6.476 1.00 87.44 89 LYS A CA 1
ATOM 689 C C . LYS A 1 89 ? 5.859 -4.198 -7.324 1.00 87.44 89 LYS A C 1
ATOM 691 O O . LYS A 1 89 ? 4.854 -3.637 -6.911 1.00 87.44 89 LYS A O 1
ATOM 696 N N . VAL A 1 90 ? 6.444 -3.871 -8.479 1.00 93.38 90 VAL A N 1
ATOM 697 C CA . VAL A 1 90 ? 5.827 -2.951 -9.454 1.00 93.38 90 VAL A CA 1
ATOM 698 C C . VAL A 1 90 ? 4.495 -3.527 -9.935 1.00 93.38 90 VAL A C 1
ATOM 700 O O . VAL A 1 90 ? 4.373 -4.742 -10.103 1.00 93.38 90 VAL A O 1
ATOM 703 N N . ALA A 1 91 ? 3.501 -2.657 -10.128 1.00 93.56 91 ALA A N 1
ATOM 704 C CA . ALA A 1 91 ? 2.138 -3.031 -10.501 1.00 93.56 91 ALA A CA 1
ATOM 705 C C . ALA A 1 91 ? 1.483 -4.003 -9.515 1.00 93.56 91 ALA A C 1
ATOM 707 O O . ALA A 1 91 ? 0.657 -4.838 -9.893 1.00 93.56 91 ALA A O 1
ATOM 708 N N . LYS A 1 92 ? 1.859 -3.901 -8.234 1.00 94.88 92 LYS A N 1
ATOM 709 C CA . LYS A 1 92 ? 1.233 -4.625 -7.128 1.00 94.88 92 LYS A CA 1
ATOM 710 C C . LYS A 1 92 ? 0.714 -3.662 -6.067 1.00 94.88 92 LYS A C 1
ATOM 712 O O . LYS A 1 92 ? 1.302 -2.603 -5.851 1.00 94.88 92 LYS A O 1
ATOM 717 N N . CYS A 1 93 ? -0.376 -4.041 -5.401 1.00 95.12 93 CYS A N 1
ATOM 718 C CA . CYS A 1 93 ? -0.974 -3.214 -4.353 1.00 95.12 93 CYS A CA 1
ATOM 719 C C . CYS A 1 93 ? -0.000 -3.024 -3.183 1.00 95.12 93 CYS A C 1
ATOM 721 O O . CYS A 1 93 ? 0.558 -4.004 -2.675 1.00 95.12 93 CYS A O 1
ATOM 723 N N . ASP A 1 94 ? 0.182 -1.780 -2.745 1.00 93.44 94 ASP A N 1
ATOM 724 C CA . ASP A 1 94 ? 1.028 -1.423 -1.613 1.00 93.44 94 ASP A CA 1
ATOM 725 C C . ASP A 1 94 ? 0.185 -1.189 -0.358 1.00 93.44 94 ASP A C 1
ATOM 727 O O . ASP A 1 94 ? -0.556 -0.219 -0.246 1.00 93.44 94 ASP A O 1
ATOM 731 N N . CYS A 1 95 ? 0.316 -2.090 0.611 1.00 94.75 95 CYS A N 1
ATOM 732 C CA . CYS A 1 95 ? -0.397 -2.003 1.883 1.00 94.75 95 CYS A CA 1
ATOM 733 C C . CYS A 1 95 ? 0.389 -1.287 2.985 1.00 94.75 95 CYS A C 1
ATOM 735 O O . CYS A 1 95 ? -0.135 -1.124 4.086 1.00 94.75 95 CYS A O 1
ATOM 737 N N . THR A 1 96 ? 1.648 -0.913 2.735 1.00 92.75 96 THR A N 1
ATOM 738 C CA . THR A 1 96 ? 2.490 -0.239 3.734 1.00 92.75 96 THR A CA 1
ATOM 739 C C . THR A 1 96 ? 1.9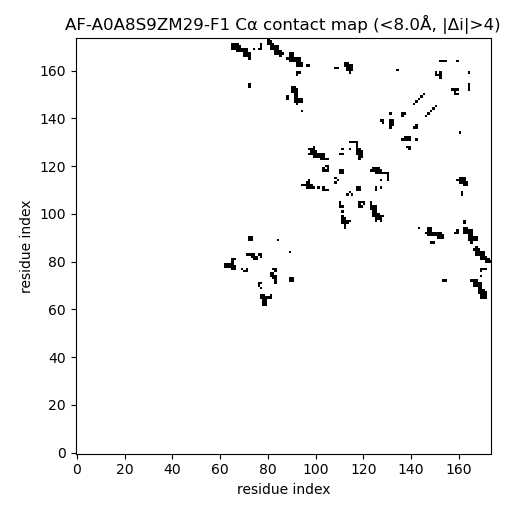38 1.108 4.221 1.00 92.75 96 THR A C 1
ATOM 741 O O . THR A 1 96 ? 2.162 1.419 5.394 1.00 92.75 96 THR A O 1
ATOM 744 N N . PRO A 1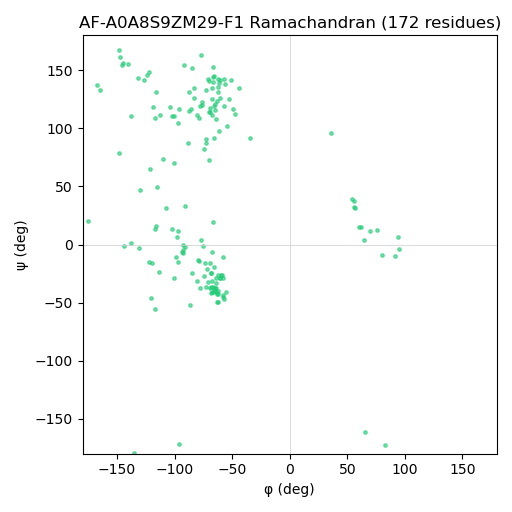 97 ? 1.167 1.881 3.425 1.00 94.00 97 PRO A N 1
ATOM 745 C CA . PRO A 1 97 ? 0.630 3.161 3.883 1.00 94.00 97 PRO A CA 1
ATOM 746 C C . PRO A 1 97 ? -0.438 3.054 4.982 1.00 94.00 97 PRO A C 1
ATOM 748 O O . PRO A 1 97 ? -0.588 3.992 5.766 1.00 94.00 97 PRO A O 1
ATOM 751 N N . CYS A 1 98 ? -1.155 1.927 5.095 1.00 95.50 98 CYS A N 1
ATOM 752 C CA . CYS A 1 98 ? -2.144 1.763 6.160 1.00 95.50 98 CYS A CA 1
ATOM 753 C C . CYS A 1 98 ? -1.463 1.411 7.483 1.00 95.50 98 CYS A C 1
ATOM 755 O O . CYS A 1 98 ? -0.986 0.291 7.686 1.00 95.50 98 CYS A O 1
ATOM 757 N N . ARG A 1 99 ? -1.470 2.366 8.417 1.00 94.75 99 ARG A N 1
ATOM 758 C CA . ARG A 1 99 ? -0.945 2.199 9.775 1.00 94.75 99 ARG A CA 1
ATOM 759 C C . ARG A 1 99 ? -2.062 2.403 10.797 1.00 94.75 99 ARG A C 1
ATOM 761 O O . ARG A 1 99 ? -2.664 3.472 10.867 1.00 94.75 99 ARG A O 1
ATOM 768 N N . THR A 1 100 ? -2.350 1.361 11.576 1.00 95.44 100 THR A N 1
ATOM 769 C CA . THR A 1 100 ? -3.337 1.416 12.665 1.00 95.44 100 THR A CA 1
ATOM 770 C C . THR A 1 100 ? -2.902 2.436 13.718 1.00 95.44 100 THR A C 1
ATOM 772 O O . THR A 1 100 ? -1.716 2.533 14.020 1.00 95.44 100 THR A O 1
ATOM 775 N N . GLY A 1 101 ? -3.851 3.174 14.296 1.00 95.19 101 GLY A N 1
ATOM 776 C CA . GLY A 1 101 ? -3.576 4.147 15.360 1.00 95.19 101 GLY A CA 1
ATOM 777 C C . GLY A 1 101 ? -3.300 5.571 14.871 1.00 95.19 101 GLY A C 1
ATOM 778 O O . GLY A 1 101 ? -3.285 6.486 15.686 1.00 95.19 101 GLY A O 1
ATOM 779 N N . LEU A 1 102 ? -3.135 5.785 13.561 1.00 96.06 102 LEU A N 1
ATOM 780 C CA . LEU A 1 102 ? -3.029 7.135 13.008 1.00 96.06 102 LEU A CA 1
ATOM 781 C C . LEU A 1 102 ? -4.371 7.865 13.074 1.00 96.06 102 LEU A C 1
ATOM 783 O O . LEU A 1 102 ? -5.412 7.270 12.796 1.00 96.06 102 LEU A O 1
ATOM 787 N N . ILE A 1 103 ? -4.329 9.156 13.401 1.00 96.94 103 ILE A N 1
ATOM 788 C CA . ILE A 1 103 ? -5.492 10.043 13.318 1.00 96.94 103 ILE A CA 1
ATOM 789 C C . ILE A 1 103 ? -5.882 10.200 11.846 1.00 96.94 103 ILE A C 1
ATOM 791 O O . ILE A 1 103 ? -5.01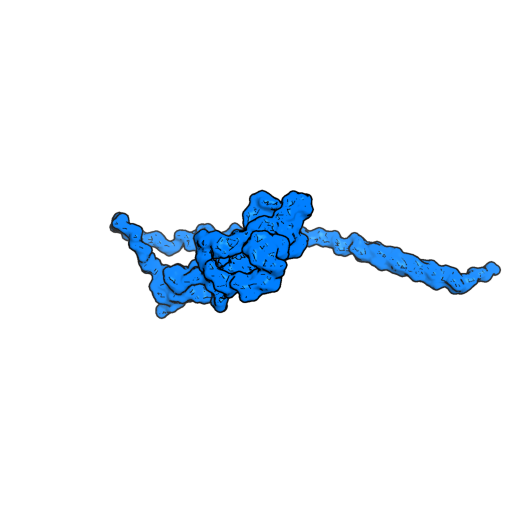9 10.306 10.973 1.00 96.94 103 ILE A O 1
ATOM 795 N N . CYS A 1 104 ? -7.180 10.201 11.565 1.00 96.88 104 CYS A N 1
ATOM 796 C CA . CYS A 1 104 ? -7.704 10.279 10.211 1.00 96.88 104 CYS A CA 1
ATOM 797 C C . CYS A 1 104 ? -9.015 11.063 10.134 1.00 96.88 104 CYS A C 1
ATOM 799 O O . CYS A 1 104 ? -9.786 11.133 11.092 1.00 96.88 104 CYS A O 1
ATOM 801 N N . LYS A 1 105 ? -9.275 11.624 8.952 1.00 96.25 105 LYS A N 1
ATOM 802 C CA . LYS A 1 105 ? -10.523 12.302 8.602 1.00 96.25 105 LYS A CA 1
ATOM 803 C C . LYS A 1 105 ? -11.356 11.374 7.708 1.00 96.25 105 LYS A C 1
ATOM 805 O O . LYS A 1 105 ? -10.858 11.008 6.649 1.00 96.25 105 LYS A O 1
ATOM 810 N N . PRO A 1 106 ? -12.565 10.942 8.108 1.00 92.06 106 PRO A N 1
ATOM 811 C CA . PRO A 1 106 ? -13.376 10.016 7.310 1.00 92.06 106 PRO A CA 1
ATOM 812 C C . PRO A 1 106 ? -13.740 10.526 5.914 1.00 92.06 106 PRO A C 1
ATOM 814 O O . PRO A 1 106 ? -13.955 9.725 5.013 1.00 92.06 106 PRO A O 1
ATOM 817 N N . GLU A 1 107 ? -13.798 11.842 5.741 1.00 93.12 107 GLU A N 1
ATOM 818 C CA . GLU A 1 107 ? -14.042 12.511 4.465 1.00 93.12 107 GLU A CA 1
ATOM 819 C C . GLU A 1 107 ? -12.842 12.480 3.501 1.00 93.12 107 GLU A C 1
ATOM 821 O O . GLU A 1 107 ? -13.014 12.736 2.312 1.00 93.12 107 GLU A O 1
ATOM 826 N N . ASP A 1 108 ? -11.635 12.165 3.984 1.00 93.75 108 ASP A N 1
ATOM 827 C CA . ASP A 1 108 ? -10.431 12.095 3.155 1.00 93.75 108 ASP A CA 1
ATOM 828 C C . ASP A 1 108 ? -10.278 10.688 2.540 1.00 93.75 108 ASP A C 1
ATOM 830 O O . ASP A 1 108 ? -10.022 9.726 3.269 1.00 93.75 108 ASP A O 1
ATOM 834 N N . PRO A 1 109 ? -10.363 10.529 1.203 1.00 89.31 109 PRO A N 1
ATOM 835 C CA . PRO A 1 109 ? -10.203 9.229 0.554 1.00 89.31 109 PRO A CA 1
ATOM 836 C C . PRO A 1 109 ? -8.787 8.654 0.697 1.00 89.31 109 PRO A C 1
ATOM 838 O O . PRO A 1 109 ? -8.605 7.452 0.527 1.00 89.31 109 PRO A O 1
ATOM 841 N N . LYS A 1 110 ? -7.780 9.482 1.011 1.00 93.00 110 LYS A N 1
ATOM 842 C CA . LYS A 1 110 ? -6.395 9.055 1.267 1.00 93.00 110 LYS A CA 1
ATOM 843 C C . LYS A 1 110 ? -6.139 8.747 2.746 1.00 93.00 110 LYS A C 1
ATOM 845 O O . LYS A 1 110 ? -5.039 8.298 3.094 1.00 93.00 110 LYS A O 1
ATOM 850 N N . ALA A 1 111 ? -7.138 8.926 3.614 1.00 94.44 111 ALA A N 1
ATOM 851 C CA . ALA A 1 111 ? -7.056 8.562 5.020 1.00 94.44 111 ALA A CA 1
ATOM 852 C C . ALA A 1 111 ? -6.584 7.113 5.187 1.00 94.44 111 ALA A C 1
ATOM 854 O O . ALA A 1 111 ? -6.951 6.218 4.425 1.00 94.44 111 ALA A O 1
ATOM 855 N N . CYS A 1 112 ? -5.750 6.871 6.200 1.00 96.38 112 CYS A N 1
ATOM 856 C CA . CYS A 1 112 ? -5.199 5.540 6.470 1.00 96.38 112 CYS A CA 1
ATOM 857 C C . CYS A 1 112 ? -4.458 4.932 5.267 1.00 96.38 112 CYS A C 1
ATOM 859 O O . CYS A 1 112 ? -4.479 3.718 5.063 1.00 96.38 112 CYS A O 1
ATOM 861 N N . GLY A 1 113 ? -3.819 5.779 4.455 1.00 93.75 113 GLY A N 1
ATOM 862 C CA . GLY A 1 113 ? -3.093 5.351 3.265 1.00 93.75 113 GLY A CA 1
ATOM 863 C C . GLY A 1 113 ? -3.988 4.973 2.084 1.00 93.75 113 GLY A C 1
ATOM 864 O O . GLY A 1 113 ? -3.493 4.358 1.146 1.00 93.75 113 GLY A O 1
ATOM 865 N N . GLY A 1 114 ? -5.281 5.302 2.143 1.00 94.62 114 GLY A N 1
ATOM 866 C CA . GLY A 1 114 ? -6.268 5.021 1.103 1.00 94.62 114 GLY A CA 1
ATOM 867 C C . GLY A 1 114 ? -7.062 3.732 1.303 1.00 94.62 114 GLY A C 1
ATOM 868 O O . GLY A 1 114 ? -7.975 3.458 0.531 1.00 94.62 114 GLY A O 1
ATOM 869 N N . LEU A 1 115 ? -6.765 2.927 2.333 1.00 95.69 115 LEU A N 1
ATOM 870 C CA . LEU A 1 115 ? -7.529 1.701 2.574 1.00 95.69 115 LEU A CA 1
ATOM 871 C C . LEU A 1 115 ? -8.985 2.037 2.926 1.00 95.69 115 LEU A C 1
ATOM 873 O O . LEU A 1 115 ? -9.274 2.620 3.976 1.00 95.69 115 LEU A O 1
ATOM 877 N N . GLN A 1 116 ? -9.909 1.611 2.070 1.00 94.81 116 GLN A N 1
ATOM 878 C CA . GLN A 1 116 ? -11.337 1.850 2.242 1.00 94.81 116 GLN A CA 1
ATOM 879 C C . GLN A 1 116 ? -11.840 1.310 3.586 1.00 94.81 116 GLN A C 1
ATOM 881 O O . GLN A 1 116 ? -11.491 0.208 4.016 1.00 94.81 116 GLN A O 1
ATOM 886 N N . HIS A 1 117 ? -12.699 2.091 4.245 1.00 94.06 117 HIS A N 1
ATOM 887 C CA . HIS A 1 117 ? -13.299 1.770 5.546 1.00 94.06 117 HIS A CA 1
ATOM 888 C C . HIS A 1 117 ? -12.298 1.577 6.702 1.00 94.06 117 HIS A C 1
ATOM 890 O O . HIS A 1 117 ? -12.675 1.035 7.746 1.00 94.06 117 HIS A O 1
ATOM 896 N N . ALA A 1 118 ? -11.037 1.997 6.539 1.00 96.62 118 ALA A N 1
ATOM 897 C CA . ALA A 1 118 ? -10.035 1.925 7.599 1.00 96.62 118 ALA A CA 1
ATOM 898 C C . ALA A 1 118 ? -10.150 3.066 8.607 1.00 96.62 118 ALA A C 1
ATOM 900 O O . ALA A 1 118 ? -9.852 2.843 9.778 1.00 96.62 118 ALA A O 1
ATOM 901 N N . CYS A 1 119 ? -10.589 4.260 8.206 1.00 97.38 119 CYS A N 1
ATOM 902 C CA . CYS A 1 119 ? -10.799 5.345 9.158 1.00 97.38 119 CYS A CA 1
ATOM 903 C C . CYS A 1 119 ? -12.089 5.119 9.954 1.00 97.38 119 CYS A C 1
ATOM 905 O O . CYS A 1 119 ? -13.174 5.039 9.380 1.00 97.38 119 CYS A O 1
ATOM 907 N N . ASN A 1 120 ? -11.989 5.017 11.280 1.00 96.50 120 ASN A N 1
ATOM 908 C CA . ASN A 1 120 ? -13.173 4.907 12.121 1.00 96.50 120 ASN A CA 1
ATOM 909 C C . ASN A 1 120 ? -13.866 6.268 12.263 1.00 96.50 120 ASN A C 1
ATOM 911 O O . ASN A 1 120 ? -13.280 7.221 12.773 1.00 96.50 120 ASN A O 1
ATOM 915 N N . GLU A 1 121 ? -15.141 6.345 11.890 1.00 95.06 121 GLU A N 1
ATOM 916 C CA . GLU A 1 121 ? -15.906 7.596 11.902 1.00 95.06 121 GLU A CA 1
ATOM 917 C C . GLU A 1 121 ? -16.105 8.211 13.290 1.00 95.06 121 GLU A C 1
ATOM 919 O O . GLU A 1 121 ? -16.227 9.432 13.392 1.00 95.06 121 GLU A O 1
ATOM 924 N N . LYS A 1 122 ? -16.130 7.389 14.347 1.00 95.44 122 LYS A N 1
ATOM 925 C CA . LYS A 1 122 ? -16.404 7.826 15.722 1.00 95.44 122 LYS A CA 1
ATOM 926 C C . LYS A 1 122 ? -15.142 8.298 16.428 1.00 95.44 122 LYS A C 1
ATOM 928 O O . LYS A 1 122 ? -15.124 9.391 16.977 1.00 95.44 122 LYS A O 1
ATOM 933 N N . ILE A 1 123 ? -14.094 7.474 16.408 1.00 96.25 123 ILE A N 1
ATOM 934 C CA . ILE A 1 123 ? -12.839 7.764 17.123 1.00 96.25 123 ILE A CA 1
ATOM 935 C C . ILE A 1 123 ? -11.798 8.474 16.252 1.00 96.25 123 ILE A C 1
ATOM 937 O O . ILE A 1 123 ? -10.765 8.869 16.775 1.00 96.25 123 ILE A O 1
ATOM 941 N N . LYS A 1 124 ? -12.052 8.630 14.944 1.00 97.12 124 LYS A N 1
ATOM 942 C CA . LYS A 1 124 ? -11.163 9.312 13.985 1.00 97.12 124 LYS A CA 1
ATOM 943 C C . LYS A 1 124 ? -9.750 8.717 13.952 1.00 97.12 124 LYS A C 1
ATOM 945 O O . LYS A 1 124 ? -8.760 9.430 13.823 1.00 97.12 124 LYS A O 1
ATOM 950 N N . ILE A 1 125 ? -9.666 7.391 14.085 1.00 97.56 125 ILE A N 1
ATOM 951 C CA . ILE A 1 125 ? -8.415 6.623 14.107 1.00 97.56 125 ILE A CA 1
ATOM 952 C C . ILE A 1 125 ? -8.472 5.500 13.070 1.00 97.56 125 ILE A C 1
ATOM 954 O O . ILE A 1 125 ? -9.499 4.837 12.902 1.00 97.56 125 ILE A O 1
ATOM 958 N N . CYS A 1 126 ? -7.346 5.256 12.406 1.00 97.75 126 CYS A N 1
ATOM 959 C CA . CYS A 1 126 ? -7.160 4.169 11.459 1.00 97.75 126 CYS A CA 1
ATOM 960 C C . CYS A 1 126 ? -7.191 2.796 12.138 1.00 97.75 126 CYS A C 1
ATOM 962 O O . CYS A 1 126 ? -6.399 2.509 13.037 1.00 97.75 126 CYS A O 1
ATOM 964 N N . GLN A 1 127 ? -8.059 1.914 11.651 1.00 97.06 127 GLN A N 1
ATOM 965 C CA . GLN A 1 127 ? -8.247 0.533 12.088 1.00 97.06 127 GLN A CA 1
ATOM 966 C C . GLN A 1 127 ? -8.011 -0.432 10.914 1.00 97.06 127 GLN A C 1
ATOM 968 O O . GLN A 1 127 ? -8.912 -1.145 10.469 1.00 97.06 127 GLN A O 1
ATOM 973 N N . CYS A 1 128 ? -6.770 -0.472 10.415 1.00 96.50 128 CYS A N 1
ATOM 974 C CA . CYS A 1 128 ? -6.393 -1.225 9.211 1.00 96.50 128 CYS A CA 1
ATOM 975 C C . CYS A 1 128 ? -6.755 -2.713 9.285 1.00 96.50 128 CYS A C 1
ATOM 977 O O . CYS A 1 128 ? -7.238 -3.281 8.312 1.00 96.50 128 CYS A O 1
ATOM 979 N N . GLU A 1 129 ? -6.562 -3.362 10.438 1.00 95.88 129 GLU A N 1
ATOM 980 C CA . GLU A 1 129 ? -6.907 -4.781 10.588 1.00 95.88 129 GLU A CA 1
ATOM 981 C C . GLU A 1 129 ? -8.413 -5.037 10.432 1.00 95.88 129 GLU A C 1
ATOM 983 O O . GLU A 1 129 ? -8.823 -6.035 9.844 1.00 95.88 129 GLU A O 1
ATOM 988 N N . GLN A 1 130 ? -9.249 -4.126 10.926 1.00 96.56 130 GLN A N 1
ATOM 989 C CA . GLN A 1 130 ? -10.701 -4.257 10.827 1.00 96.56 130 GLN A CA 1
ATOM 990 C C . GLN A 1 130 ? -11.179 -4.003 9.394 1.00 96.56 130 GLN A C 1
ATOM 992 O O . GLN A 1 130 ? -12.072 -4.703 8.922 1.00 96.56 130 GLN A O 1
ATOM 997 N N . ALA A 1 131 ? -10.552 -3.065 8.680 1.00 96.12 131 ALA A N 1
ATOM 998 C CA . ALA A 1 131 ? -10.795 -2.874 7.253 1.00 96.12 131 ALA A CA 1
ATOM 999 C C . ALA A 1 131 ? -10.414 -4.112 6.431 1.00 96.12 131 ALA A C 1
ATOM 1001 O O . ALA A 1 131 ? -11.204 -4.553 5.602 1.00 96.12 131 ALA A O 1
ATOM 1002 N N . TRP A 1 132 ? -9.273 -4.747 6.717 1.00 96.25 132 TRP A N 1
ATOM 1003 C CA . TRP A 1 132 ? -8.896 -6.000 6.054 1.00 96.25 132 TRP A CA 1
ATOM 1004 C C . TRP A 1 132 ? -9.883 -7.138 6.318 1.00 96.25 132 TRP A C 1
ATOM 1006 O O . TRP A 1 132 ? -10.245 -7.848 5.380 1.00 96.25 132 TRP A O 1
ATOM 1016 N N . LYS A 1 133 ? -10.387 -7.259 7.553 1.00 96.50 133 LYS A N 1
ATOM 1017 C CA . LYS A 1 133 ? -11.460 -8.211 7.890 1.00 96.50 133 LYS A CA 1
ATOM 1018 C C . LYS A 1 133 ? -12.716 -7.965 7.057 1.00 96.50 133 LYS A C 1
ATOM 1020 O O . LYS A 1 133 ? -13.261 -8.913 6.499 1.00 96.50 133 LYS A O 1
ATOM 1025 N N . LYS A 1 134 ? -13.134 -6.703 6.905 1.00 95.56 134 LYS A N 1
ATOM 1026 C CA . LYS A 1 134 ? -14.269 -6.322 6.044 1.00 95.56 134 LYS A CA 1
ATOM 1027 C C . LYS A 1 134 ? -14.011 -6.611 4.561 1.00 95.56 134 LYS A C 1
ATOM 1029 O O . LYS A 1 134 ? -14.938 -6.980 3.854 1.00 95.56 134 LYS A O 1
ATOM 1034 N N . ALA A 1 135 ? -12.764 -6.497 4.110 1.00 94.25 135 ALA A N 1
ATOM 1035 C CA . ALA A 1 135 ? -12.344 -6.827 2.748 1.00 94.25 135 ALA A 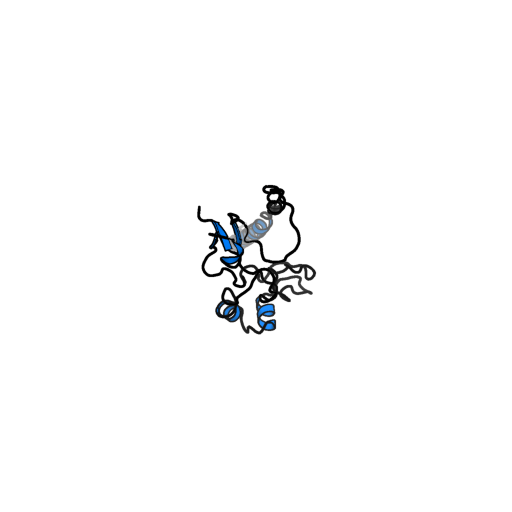CA 1
ATOM 1036 C C . ALA A 1 135 ? -12.194 -8.344 2.489 1.00 94.25 135 ALA A C 1
ATOM 1038 O O . ALA A 1 135 ? -11.765 -8.737 1.406 1.00 94.25 135 ALA A O 1
ATOM 1039 N N . GLY A 1 136 ? -12.525 -9.200 3.466 1.00 95.69 136 GLY A N 1
ATOM 1040 C CA . GLY A 1 136 ? -12.491 -10.659 3.331 1.00 95.69 136 GLY A CA 1
ATOM 1041 C C . GLY A 1 136 ? -11.196 -11.329 3.799 1.00 95.69 136 GLY A C 1
ATOM 1042 O O . GLY A 1 136 ? -11.053 -12.539 3.638 1.00 95.69 136 GLY A O 1
ATOM 1043 N N . TYR A 1 137 ? -10.264 -10.589 4.409 1.00 95.94 137 TYR A N 1
ATOM 1044 C CA . TYR A 1 137 ? -9.020 -11.136 4.960 1.00 95.94 137 TYR A CA 1
ATOM 1045 C C . TYR A 1 137 ? -9.117 -11.258 6.486 1.00 95.94 137 TYR A C 1
ATOM 1047 O O . TYR A 1 137 ? -9.085 -10.241 7.178 1.00 95.94 137 TYR A O 1
ATOM 1055 N N . PRO A 1 138 ? -9.175 -12.479 7.055 1.00 94.06 138 PRO A N 1
ATOM 1056 C CA . PRO A 1 138 ? -9.421 -12.673 8.488 1.00 94.06 138 PRO A CA 1
ATOM 1057 C C . PRO A 1 138 ? -8.389 -12.011 9.406 1.00 94.06 138 PRO A C 1
ATOM 1059 O O . PRO A 1 138 ? -8.690 -11.686 10.553 1.00 94.06 138 PRO A O 1
ATOM 1062 N N . THR A 1 139 ? -7.163 -11.820 8.917 1.00 92.81 139 THR A N 1
ATOM 1063 C CA . THR A 1 139 ? -6.068 -11.180 9.647 1.00 92.81 139 THR A CA 1
ATOM 1064 C C . THR A 1 139 ? -5.257 -10.283 8.715 1.00 92.81 139 THR A C 1
ATOM 1066 O O . THR A 1 139 ? -5.168 -10.527 7.509 1.00 92.81 139 THR A O 1
ATOM 1069 N N . ILE A 1 140 ? -4.587 -9.273 9.281 1.00 91.00 140 ILE A N 1
ATOM 1070 C CA . ILE A 1 140 ? -3.634 -8.441 8.528 1.00 91.00 140 ILE A CA 1
ATOM 1071 C C . ILE A 1 140 ? -2.475 -9.270 7.953 1.00 91.00 140 ILE A C 1
ATOM 1073 O O . ILE A 1 140 ? -1.938 -8.940 6.899 1.00 91.00 140 ILE A O 1
ATOM 1077 N N . TYR A 1 141 ? -2.111 -10.371 8.620 1.00 93.81 141 TYR A N 1
ATOM 1078 C CA . TYR A 1 141 ? -1.104 -11.307 8.129 1.00 93.81 141 TYR A CA 1
ATOM 1079 C C . TYR A 1 141 ? -1.549 -11.962 6.818 1.00 93.81 141 TYR A C 1
ATOM 1081 O O . TYR A 1 141 ? -0.809 -11.895 5.842 1.00 93.81 141 TYR A O 1
ATOM 1089 N N . LYS A 1 142 ? -2.781 -12.491 6.764 1.00 95.06 142 LYS A N 1
ATOM 1090 C CA . LYS A 1 142 ? -3.375 -13.055 5.541 1.00 95.06 142 LYS A CA 1
ATOM 1091 C C . LYS A 1 142 ? -3.401 -12.038 4.401 1.00 95.06 142 LYS A C 1
ATOM 1093 O O . LYS A 1 142 ? -2.950 -12.348 3.303 1.00 95.06 142 LYS A O 1
ATOM 1098 N N . ALA A 1 143 ? -3.840 -10.807 4.672 1.00 95.25 143 ALA A N 1
ATOM 1099 C CA . ALA A 1 143 ? -3.790 -9.733 3.678 1.00 95.25 143 ALA A CA 1
ATOM 1100 C C . ALA A 1 143 ? -2.354 -9.496 3.178 1.00 95.25 143 ALA A C 1
ATOM 1102 O O . ALA A 1 143 ? -2.113 -9.396 1.977 1.00 95.25 143 ALA A O 1
ATOM 1103 N N . ARG A 1 144 ? -1.367 -9.475 4.081 1.00 92.69 144 ARG A N 1
ATOM 1104 C CA . ARG A 1 144 ? 0.035 -9.258 3.715 1.00 92.69 144 ARG A CA 1
ATOM 1105 C C . ARG A 1 144 ? 0.614 -10.376 2.848 1.00 92.69 144 ARG A C 1
ATOM 1107 O O . ARG A 1 144 ? 1.374 -10.075 1.935 1.00 92.69 144 ARG A O 1
ATOM 1114 N N . THR A 1 145 ? 0.279 -11.632 3.133 1.00 93.81 145 THR A N 1
ATOM 1115 C CA . THR A 1 145 ? 0.839 -12.793 2.425 1.00 93.81 145 THR A CA 1
ATOM 1116 C C . THR A 1 145 ? 0.111 -13.132 1.130 1.00 93.81 145 THR A C 1
ATOM 1118 O O . THR A 1 145 ? 0.707 -13.746 0.253 1.00 93.81 145 THR A O 1
ATOM 1121 N N . GLU A 1 146 ? -1.163 -12.757 0.998 1.00 94.38 146 GLU A N 1
ATOM 1122 C CA . GLU A 1 146 ? -2.001 -13.182 -0.134 1.00 94.38 146 GLU A CA 1
ATOM 1123 C C . GLU A 1 146 ? -2.399 -12.024 -1.056 1.00 94.38 146 GLU A C 1
ATOM 1125 O O . GLU A 1 146 ? -2.648 -12.238 -2.241 1.00 94.38 146 GLU A O 1
ATOM 1130 N N . PHE A 1 147 ? -2.401 -10.786 -0.555 1.00 95.12 147 PHE A N 1
ATOM 1131 C CA . PHE A 1 147 ? -2.830 -9.611 -1.315 1.00 95.12 147 PHE A CA 1
ATOM 1132 C C . PHE A 1 147 ? -1.707 -8.595 -1.519 1.00 95.12 147 PHE A C 1
ATOM 1134 O O . PHE A 1 147 ? -1.381 -8.237 -2.655 1.00 95.12 147 PHE A O 1
ATOM 1141 N N . CYS A 1 148 ? -1.088 -8.140 -0.432 1.00 94.44 148 CYS A N 1
ATOM 1142 C CA . CYS A 1 148 ? -0.120 -7.048 -0.453 1.00 94.44 148 CYS A CA 1
ATOM 1143 C C . CYS A 1 148 ? 1.135 -7.428 -1.233 1.00 94.44 148 CYS A C 1
ATOM 1145 O O . CYS A 1 148 ? 1.848 -8.368 -0.893 1.00 94.44 148 CYS A O 1
ATOM 1147 N N . GLY A 1 149 ? 1.434 -6.696 -2.302 1.00 92.69 149 GLY A N 1
ATOM 1148 C CA . GLY A 1 149 ? 2.540 -7.047 -3.181 1.00 92.69 149 GLY A CA 1
ATOM 1149 C C . GLY A 1 149 ? 2.307 -8.316 -4.018 1.00 92.69 149 GLY A C 1
ATOM 1150 O O . GLY A 1 149 ? 3.263 -8.819 -4.609 1.00 92.69 149 GLY A O 1
ATOM 1151 N N . HIS A 1 150 ? 1.086 -8.853 -4.066 1.00 93.88 150 HIS A N 1
ATOM 1152 C CA . HIS A 1 150 ? 0.718 -10.041 -4.849 1.00 93.88 150 HIS A CA 1
ATOM 1153 C C . HIS A 1 150 ? -0.382 -9.720 -5.865 1.00 93.88 150 HIS A C 1
ATOM 1155 O O . HIS A 1 150 ? -0.241 -10.035 -7.056 1.00 93.88 150 HIS A O 1
ATOM 1161 N N . LYS A 1 151 ? -1.427 -9.012 -5.423 1.00 94.88 151 LYS A N 1
ATOM 1162 C CA . LYS A 1 151 ? -2.515 -8.539 -6.277 1.00 94.88 151 LYS A CA 1
ATOM 1163 C C . LYS A 1 151 ? -1.980 -7.551 -7.310 1.00 94.88 151 LYS A C 1
ATOM 1165 O O . LYS A 1 151 ? -1.347 -6.564 -6.947 1.00 94.88 151 LYS A O 1
ATOM 1170 N N . ALA A 1 152 ? -2.220 -7.850 -8.586 1.00 93.06 152 ALA A N 1
ATOM 1171 C CA . ALA A 1 152 ? -1.882 -6.964 -9.693 1.00 93.06 152 ALA A CA 1
ATOM 1172 C C . ALA A 1 152 ? -2.794 -5.730 -9.716 1.00 93.06 152 ALA A C 1
ATOM 1174 O O . ALA A 1 152 ? -3.991 -5.842 -9.445 1.00 93.06 152 ALA A O 1
ATOM 1175 N N . CYS A 1 153 ? -2.224 -4.582 -10.062 1.00 93.31 153 CYS A N 1
ATOM 1176 C CA . CYS A 1 153 ? -2.923 -3.310 -10.199 1.00 93.31 153 CYS A CA 1
ATOM 1177 C C . CYS A 1 153 ? -2.266 -2.438 -11.277 1.00 93.31 153 CYS A C 1
ATOM 1179 O O . CYS A 1 153 ? -1.164 -2.725 -11.741 1.00 93.31 153 CYS A O 1
ATOM 1181 N N . SER A 1 154 ? -2.957 -1.372 -11.666 1.00 88.56 154 SER A N 1
ATOM 1182 C CA . SER A 1 154 ? -2.485 -0.339 -12.590 1.00 88.56 154 SER A CA 1
ATOM 1183 C C . SER A 1 154 ? -2.854 1.039 -12.029 1.00 88.56 154 SER A C 1
ATOM 1185 O O . SER A 1 154 ? -3.456 1.123 -10.960 1.00 88.56 154 SER A O 1
ATOM 1187 N N . TRP A 1 155 ? -2.519 2.115 -12.743 1.00 82.31 155 TRP A N 1
ATOM 1188 C CA . TRP A 1 155 ? -2.856 3.486 -12.341 1.00 82.31 155 TRP A CA 1
ATOM 1189 C C . TRP A 1 155 ? -4.369 3.770 -12.252 1.00 82.31 155 TRP A C 1
ATOM 1191 O O . TRP A 1 155 ? -4.768 4.663 -11.517 1.00 82.31 155 TRP A O 1
ATOM 1201 N N . ASN A 1 156 ? -5.189 3.030 -13.002 1.00 75.56 156 ASN A N 1
ATOM 1202 C CA . ASN A 1 156 ? -6.642 3.226 -13.122 1.00 75.56 156 ASN A CA 1
ATOM 1203 C C . ASN A 1 156 ? -7.427 2.227 -12.252 1.00 75.56 156 ASN A C 1
ATOM 1205 O O . ASN A 1 156 ? -8.518 2.515 -11.778 1.00 75.56 156 ASN A O 1
ATOM 1209 N N . ASN A 1 157 ? -6.875 1.038 -12.008 1.00 70.38 157 ASN A N 1
ATOM 1210 C CA . ASN A 1 157 ? -7.655 -0.028 -11.395 1.00 70.38 157 ASN A CA 1
ATOM 1211 C C . ASN A 1 157 ? -7.814 0.152 -9.874 1.00 70.38 157 ASN A C 1
ATOM 1213 O O . ASN A 1 157 ? -6.856 -0.046 -9.126 1.00 70.38 157 ASN A O 1
ATOM 1217 N N . ASP A 1 158 ? -9.062 0.289 -9.411 1.00 73.81 158 ASP A N 1
ATOM 1218 C CA . ASP A 1 158 ? -9.491 0.253 -7.994 1.00 73.81 158 ASP A CA 1
ATOM 1219 C C . ASP A 1 158 ? -9.328 -1.123 -7.305 1.00 73.81 158 ASP A C 1
ATOM 1221 O O . ASP A 1 158 ? -9.898 -1.423 -6.256 1.00 73.81 158 ASP A O 1
ATOM 1225 N N . SER A 1 159 ? -8.497 -2.003 -7.865 1.00 86.94 159 SER A N 1
ATOM 1226 C CA . SER A 1 159 ? -8.297 -3.382 -7.398 1.00 86.94 159 SER A CA 1
ATOM 1227 C C . SER A 1 159 ? -7.610 -3.498 -6.033 1.00 86.94 159 SER A C 1
ATOM 1229 O O . SER A 1 159 ? -7.472 -4.612 -5.526 1.00 86.94 159 SER A O 1
ATOM 1231 N N . CYS A 1 160 ? -7.151 -2.381 -5.464 1.00 94.00 160 CYS A N 1
ATOM 1232 C CA . CYS A 1 160 ? -6.371 -2.318 -4.231 1.00 94.00 160 CYS A CA 1
ATOM 1233 C C . CYS A 1 160 ? -7.177 -1.880 -2.998 1.00 94.00 160 CYS A C 1
ATOM 1235 O O . CYS A 1 160 ? -6.575 -1.553 -1.980 1.00 94.00 160 CYS A O 1
ATOM 1237 N N . PHE A 1 161 ? -8.516 -1.867 -3.063 1.00 93.56 161 PHE A N 1
ATOM 1238 C CA . PHE A 1 161 ? -9.370 -1.359 -1.975 1.00 93.56 161 PHE A CA 1
ATOM 1239 C C . PHE A 1 161 ? -8.997 0.080 -1.566 1.00 93.56 161 PHE A C 1
ATOM 1241 O O . PHE A 1 161 ? -8.946 0.402 -0.381 1.00 93.56 161 PHE A O 1
ATOM 1248 N N . GLY A 1 162 ? -8.670 0.916 -2.557 1.00 92.75 162 GLY A N 1
ATOM 1249 C CA . GLY A 1 162 ? -8.226 2.306 -2.389 1.00 92.75 162 GLY A CA 1
ATOM 1250 C C . GLY A 1 162 ? -6.750 2.499 -2.006 1.00 92.75 162 GLY A C 1
ATOM 1251 O O . GLY A 1 162 ? -6.245 3.618 -2.067 1.00 92.75 162 GLY A O 1
ATOM 1252 N N . LEU A 1 163 ? -6.016 1.432 -1.670 1.00 94.19 163 LEU A N 1
ATOM 1253 C CA . LEU A 1 163 ? -4.569 1.523 -1.450 1.00 94.19 163 LEU A CA 1
ATOM 1254 C C . LEU A 1 163 ? -3.815 1.846 -2.749 1.00 94.19 163 LEU A C 1
ATOM 1256 O O . LEU A 1 163 ? -4.248 1.447 -3.834 1.00 94.19 163 LEU A O 1
ATOM 1260 N N . PRO A 1 164 ? -2.639 2.491 -2.663 1.00 92.94 164 PRO A N 1
ATOM 1261 C CA . PRO A 1 164 ? -1.865 2.822 -3.844 1.00 92.94 164 PRO A CA 1
ATOM 1262 C C . PRO A 1 164 ? -1.335 1.575 -4.553 1.00 92.94 164 PRO A C 1
ATOM 1264 O O . PRO A 1 164 ? -0.901 0.592 -3.943 1.00 92.94 164 PRO A O 1
ATOM 1267 N N . CYS A 1 165 ? -1.308 1.652 -5.879 1.00 94.44 165 CYS A N 1
ATOM 1268 C CA . CYS A 1 165 ? -0.581 0.706 -6.705 1.00 94.44 165 CYS A CA 1
ATOM 1269 C C . CYS A 1 165 ? 0.889 1.127 -6.785 1.00 94.44 165 CYS A C 1
ATOM 1271 O O . CYS A 1 165 ? 1.191 2.260 -7.172 1.00 94.44 165 CYS A O 1
ATOM 1273 N N . LYS A 1 166 ? 1.814 0.224 -6.450 1.00 93.69 166 LYS A N 1
ATOM 1274 C CA . LYS A 1 166 ? 3.244 0.535 -6.464 1.00 93.69 166 LYS A CA 1
ATOM 1275 C C . LYS A 1 166 ? 3.736 0.733 -7.898 1.00 93.69 166 LYS A C 1
ATOM 1277 O O . LYS A 1 166 ? 3.751 -0.213 -8.688 1.00 93.69 166 LYS A O 1
ATOM 1282 N N . SER A 1 167 ? 4.144 1.956 -8.221 1.00 94.12 167 SER A N 1
ATOM 1283 C CA . SER A 1 167 ? 4.761 2.292 -9.504 1.00 94.12 167 SER A CA 1
ATOM 1284 C C . SER A 1 167 ? 6.263 2.006 -9.488 1.00 94.12 167 SER A C 1
ATOM 1286 O O . SER A 1 167 ? 6.917 2.060 -8.444 1.00 94.12 167 SER A O 1
ATOM 1288 N N . GLY A 1 168 ? 6.811 1.714 -10.660 1.00 94.56 168 GLY A N 1
ATOM 1289 C CA . GLY A 1 168 ? 8.228 1.881 -10.950 1.00 94.56 168 GLY A CA 1
ATOM 1290 C C . GLY A 1 168 ? 8.485 3.211 -11.653 1.00 94.56 168 GLY A C 1
ATOM 1291 O O . GLY A 1 168 ? 7.577 4.028 -11.815 1.00 94.56 168 GLY A O 1
ATOM 1292 N N . ASN A 1 169 ? 9.721 3.373 -12.112 1.00 94.94 169 ASN A N 1
ATOM 1293 C CA . ASN A 1 169 ? 10.184 4.496 -12.909 1.00 94.94 169 ASN A CA 1
ATOM 1294 C C . ASN A 1 169 ? 10.798 3.987 -14.218 1.00 94.94 169 ASN A C 1
ATOM 1296 O O . ASN A 1 169 ? 11.456 2.943 -14.249 1.00 94.94 169 ASN A O 1
ATOM 1300 N N . CYS A 1 170 ? 10.632 4.739 -15.296 1.00 93.75 170 CYS A N 1
ATOM 1301 C CA . CYS A 1 170 ? 11.173 4.380 -16.594 1.00 93.75 170 CYS A CA 1
ATOM 1302 C C . CYS A 1 170 ? 12.692 4.564 -16.661 1.00 93.75 170 CYS A C 1
ATOM 1304 O O . CYS A 1 170 ? 13.251 5.594 -16.276 1.00 93.75 170 CYS A O 1
ATOM 1306 N N . ARG A 1 171 ? 13.374 3.549 -17.191 1.00 93.88 171 ARG A N 1
ATOM 1307 C CA . ARG A 1 171 ? 14.783 3.593 -17.589 1.00 93.88 171 ARG A CA 1
ATOM 1308 C C . ARG A 1 171 ? 14.866 3.468 -19.097 1.00 93.88 171 ARG A C 1
ATOM 1310 O O . ARG A 1 171 ? 14.582 2.406 -19.651 1.00 93.88 171 ARG A O 1
ATOM 1317 N N . CYS A 1 172 ? 15.267 4.555 -19.738 1.00 91.69 172 CYS A N 1
ATOM 1318 C CA . CYS A 1 172 ? 15.477 4.606 -21.174 1.00 91.69 172 CYS A CA 1
ATOM 1319 C C . CYS A 1 172 ? 16.862 4.072 -21.511 1.00 91.69 172 CYS A C 1
ATOM 1321 O O . CYS A 1 172 ? 17.842 4.405 -20.843 1.00 91.69 172 CYS A O 1
ATOM 1323 N N . ARG A 1 173 ? 16.945 3.223 -22.533 1.00 82.12 173 ARG A N 1
ATOM 1324 C CA . ARG A 1 173 ? 18.226 2.855 -23.134 1.00 82.12 173 ARG A CA 1
ATOM 1325 C C . ARG A 1 173 ? 18.566 3.877 -24.213 1.00 82.12 173 ARG A C 1
ATOM 1327 O O . ARG A 1 173 ? 17.701 4.188 -25.032 1.00 82.12 173 ARG A O 1
ATOM 1334 N N . HIS A 1 174 ? 19.797 4.379 -24.168 1.00 61.56 174 HIS A N 1
ATOM 1335 C CA . HIS A 1 174 ? 20.386 5.182 -25.237 1.00 61.56 174 HIS A CA 1
ATOM 1336 C C . HIS A 1 174 ? 20.518 4.350 -26.521 1.00 61.56 174 HIS A C 1
ATOM 1338 O O . HIS A 1 174 ? 20.842 3.143 -26.408 1.00 61.56 174 HIS A O 1
#

Radius of gyration: 27.31 Å; Cα contacts (8 Å, |Δi|>4): 260; chains: 1; bounding box: 37×36×108 Å

Solvent-accessible surface area (backbone atoms only — not comparable to full-atom values): 10210 Å² total; per-residue (Å²): 137,82,82,61,77,79,60,54,59,61,52,53,52,52,51,51,53,54,53,56,59,54,60,69,68,75,70,74,73,82,76,75,73,70,78,74,88,83,82,67,95,82,72,82,81,79,85,81,78,87,77,90,74,93,78,81,90,70,102,58,86,70,79,42,78,40,48,70,61,38,74,17,59,42,40,80,64,13,30,63,64,22,35,45,48,55,69,95,36,41,18,7,21,42,58,81,58,43,46,63,74,40,78,34,51,71,88,43,75,61,26,32,40,7,34,57,78,10,38,35,80,86,80,29,30,14,38,40,53,61,21,35,39,74,75,72,23,90,38,56,64,54,34,48,77,67,35,40,52,60,38,68,34,44,99,80,51,72,75,40,51,53,23,48,50,30,57,17,27,14,46,55,61,133

Secondary structure (DSSP, 8-state):
----TTTHHHHHHHHHHHHHHHHTTS------------S-TTTTTSSS-----------S----BPPTT-EESSGGGG-BTEEEES-TTTTBB--TT--TT-B--TT-TTGGGG-TT-B-TTT-BB-HHHHHHHTT-SSHHHHHHHTTTTSB--SS--TTTTPPB--EEEEE--

Foldseek 3Di:
DDDDPVVVVVVVVVVVVVVVVVVVVVPPDPPPPPPDPPPDPPPPPPPDDPPDDDDDDDPDPPQDAFDFFDWAQAQSVRGPQKGFDDPLLRQAFAQVQQDWFDAADLPDCCTSQNQPPQQDPPVRTGNPQVSCVVVVQNGPVSCVVPGHSNDGHDPPDCSRNGHDRDITTMDHDD

Sequence (174 aa):
MFYSSKLIIPLFIFTLLIILSNFANAAVTEIIVENSPYETWLEDEVEFFRDDDNSGNNSTKAVSKCLIHAKCYSDSDCGLKGRCVGGTKVAKCDCTPCRTGLICKPEDPKACGGLQHACNEKIKICQCEQAWKK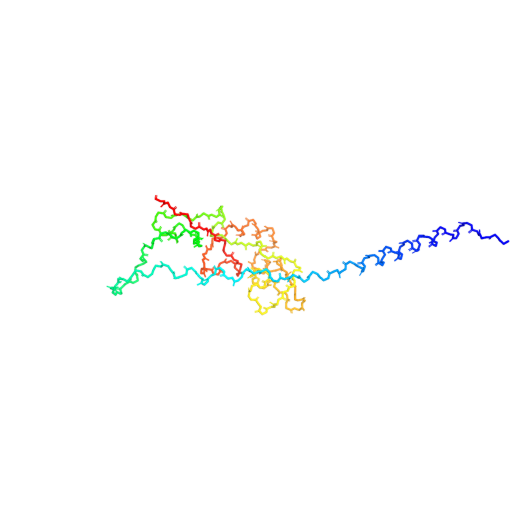AGYPTIYKARTEFCGHKACSWNNDSCFGLPCKSGNCRCRH

Mean predicted aligned error: 16.23 Å